Protein AF-A0A847LEJ3-F1 (afdb_monomer_lite)

pLDDT: mean 80.05, std 15.94, range [29.75, 97.5]

Radius of gyration: 22.38 Å; chains: 1; bounding box: 64×30×69 Å

Secondary structure (DSSP, 8-state):
-HHHHHHHHHHHHHHHHHHHHHHHHHHHHHHHHHHHHHHHHHHHHHHHHHHHHSS-SEEE-SSSSEEEEEEEE-TTS-EEEEEEEEEETTTTEEEEE-SS-EEEEE-HHHHTT---EEEEEEEE-TTSSSB--GGG-SEEEEEEEE--TTS--EEEEEEEETT-TT-----GGGS-----

Foldseek 3Di:
DVVVVVVVVVVVVVVVVVVVVVVVVVVVVLVVLLCVLVLVLLVVVQVVCQQFQQQFLFWADPDQQKIKGAFGADPVRHTQGIWMWGHDQPQQWIWIDSPVDIDIRHSCVSAVPFPDWDKGKFFADPVRPDTDHRGPGQKIKIKIWTHDPVGDIWIWIHMHGHNDPCRPPCDSVVRDRPDD

Structure (mmCIF, N/CA/C/O backbone):
data_AF-A0A847LEJ3-F1
#
_entry.id   AF-A0A847LEJ3-F1
#
loop_
_atom_site.group_PDB
_atom_site.id
_atom_site.type_symbol
_atom_site.label_atom_id
_atom_site.label_alt_id
_atom_site.label_comp_id
_atom_site.label_asym_id
_atom_site.label_entity_id
_atom_site.label_seq_id
_atom_site.pdbx_PDB_ins_code
_atom_site.Cartn_x
_atom_site.Cartn_y
_atom_site.Cartn_z
_atom_site.occupancy
_atom_site.B_iso_or_equiv
_atom_site.auth_seq_id
_atom_site.auth_comp_id
_atom_site.auth_asym_id
_atom_site.auth_atom_id
_atom_site.pdbx_PDB_model_num
ATOM 1 N N . MET A 1 1 ? 43.345 3.496 -51.086 1.00 61.06 1 MET A N 1
ATOM 2 C CA . MET A 1 1 ? 42.595 2.536 -50.235 1.00 61.06 1 MET A CA 1
ATOM 3 C C . MET A 1 1 ? 42.581 2.939 -48.760 1.00 61.06 1 MET A C 1
ATOM 5 O O . MET A 1 1 ? 41.559 2.752 -48.117 1.00 61.06 1 MET A O 1
ATOM 9 N N . THR A 1 2 ? 43.657 3.522 -48.227 1.00 69.19 2 THR A N 1
ATOM 10 C CA . THR A 1 2 ? 43.790 3.945 -46.818 1.00 69.19 2 THR A CA 1
ATOM 11 C C . THR A 1 2 ? 42.787 5.018 -46.376 1.00 69.19 2 THR A C 1
ATOM 13 O O . THR A 1 2 ? 42.201 4.881 -45.310 1.00 69.19 2 THR A O 1
ATOM 16 N N . GLU A 1 3 ? 42.509 6.037 -47.194 1.00 66.69 3 GLU A N 1
ATOM 17 C CA . GLU A 1 3 ? 41.556 7.108 -46.833 1.00 66.69 3 GLU A CA 1
ATOM 18 C C . GLU A 1 3 ? 40.107 6.617 -46.704 1.00 66.69 3 GLU A C 1
ATOM 20 O O . GLU A 1 3 ? 39.398 7.005 -45.779 1.00 66.69 3 GLU A O 1
ATOM 25 N N . VAL A 1 4 ? 39.681 5.698 -47.578 1.00 71.31 4 VAL A N 1
ATOM 26 C CA . VAL A 1 4 ? 38.335 5.102 -47.524 1.00 71.31 4 VAL A CA 1
ATOM 27 C C . VAL A 1 4 ? 38.179 4.226 -46.276 1.00 71.31 4 VAL A C 1
ATOM 29 O O . VAL A 1 4 ? 37.146 4.279 -45.617 1.00 71.31 4 VAL A O 1
ATOM 32 N N . MET A 1 5 ? 39.217 3.475 -45.889 1.00 70.00 5 MET A N 1
ATOM 33 C CA . MET A 1 5 ? 39.211 2.698 -44.642 1.00 70.00 5 MET A CA 1
ATOM 34 C C . MET A 1 5 ? 39.145 3.583 -43.392 1.00 70.00 5 MET A C 1
ATOM 36 O O . MET A 1 5 ? 38.427 3.250 -42.452 1.00 70.00 5 MET A O 1
ATOM 40 N N . ILE A 1 6 ? 39.861 4.711 -43.382 1.00 70.31 6 ILE A N 1
ATOM 41 C CA . ILE A 1 6 ? 39.832 5.666 -42.266 1.00 70.31 6 ILE A CA 1
ATOM 42 C C . ILE A 1 6 ? 38.446 6.312 -42.152 1.00 70.31 6 ILE A C 1
ATOM 44 O O . ILE A 1 6 ? 37.902 6.384 -41.052 1.00 70.31 6 ILE A O 1
ATOM 48 N N . ALA A 1 7 ? 37.836 6.706 -43.274 1.00 72.69 7 ALA A N 1
ATOM 49 C CA . ALA A 1 7 ? 36.492 7.282 -43.296 1.00 72.69 7 ALA A CA 1
ATOM 50 C C . ALA A 1 7 ? 35.416 6.294 -42.808 1.00 72.69 7 ALA A C 1
ATOM 52 O O . ALA A 1 7 ? 34.545 6.669 -42.023 1.00 72.69 7 ALA A O 1
ATOM 53 N N . VAL A 1 8 ? 35.501 5.019 -43.207 1.00 73.06 8 VAL A N 1
ATOM 54 C CA . VAL A 1 8 ? 34.586 3.963 -42.734 1.00 73.06 8 VAL A CA 1
ATOM 55 C C . VAL A 1 8 ? 34.797 3.670 -41.244 1.00 73.06 8 VAL A C 1
ATOM 57 O O . VAL A 1 8 ? 33.820 3.545 -40.506 1.00 73.06 8 VAL A O 1
ATOM 60 N N . GLY A 1 9 ? 36.050 3.622 -40.778 1.00 73.81 9 GLY A N 1
ATOM 61 C CA . GLY A 1 9 ? 36.374 3.430 -39.361 1.00 73.81 9 GLY A CA 1
ATOM 62 C C . GLY A 1 9 ? 35.853 4.563 -38.471 1.00 73.81 9 GLY A C 1
ATOM 63 O O . GLY A 1 9 ? 35.239 4.302 -37.437 1.00 73.81 9 GLY A O 1
ATOM 64 N N . LEU A 1 10 ? 36.019 5.817 -38.902 1.00 77.81 10 LEU A N 1
ATOM 65 C CA . LEU A 1 10 ? 35.468 6.995 -38.221 1.00 77.81 10 LEU A CA 1
ATOM 66 C C . LEU A 1 10 ? 33.936 7.004 -38.226 1.00 77.81 10 LEU A C 1
ATOM 68 O O . LEU A 1 10 ? 33.327 7.288 -37.196 1.00 77.81 10 LEU A O 1
ATOM 72 N N . GLY A 1 11 ? 33.308 6.645 -39.349 1.00 78.38 11 GLY A N 1
ATOM 73 C CA . GLY A 1 11 ? 31.851 6.541 -39.450 1.00 78.38 11 GLY A CA 1
ATOM 74 C C . GLY A 1 11 ? 31.266 5.500 -38.490 1.00 78.38 11 GLY A C 1
ATOM 75 O O . GLY A 1 11 ? 30.294 5.784 -37.790 1.00 78.38 11 GLY A O 1
ATOM 76 N N . ALA A 1 12 ? 31.890 4.323 -38.394 1.00 79.31 12 ALA A N 1
ATOM 77 C CA . ALA A 1 12 ? 31.477 3.275 -37.462 1.00 79.31 12 ALA A CA 1
ATOM 78 C C . ALA A 1 12 ? 31.646 3.701 -35.992 1.00 79.31 12 ALA A C 1
ATOM 80 O O . ALA A 1 12 ? 30.771 3.430 -35.168 1.00 79.31 12 ALA A O 1
ATOM 81 N N . LEU A 1 13 ? 32.733 4.411 -35.668 1.00 84.38 13 LEU A N 1
ATOM 82 C CA . LEU A 1 13 ? 32.989 4.905 -34.314 1.00 84.38 13 LEU A CA 1
ATOM 83 C C . LEU A 1 13 ? 31.961 5.967 -33.889 1.00 84.38 13 LEU A C 1
ATOM 85 O O . LEU A 1 13 ? 31.443 5.915 -32.775 1.00 84.38 13 LEU A O 1
ATOM 89 N N . LEU A 1 14 ? 31.619 6.894 -34.790 1.00 82.94 14 LEU A N 1
ATOM 90 C CA . LEU A 1 14 ? 30.598 7.918 -34.546 1.00 82.94 14 LEU A CA 1
ATOM 91 C C . LEU A 1 14 ? 29.205 7.306 -34.358 1.00 82.94 14 LEU A C 1
ATOM 93 O O . LEU A 1 14 ? 28.476 7.719 -33.459 1.00 82.94 14 LEU A O 1
ATOM 97 N N . LEU A 1 15 ? 28.852 6.290 -35.151 1.00 85.44 15 LEU A N 1
ATOM 98 C CA . LEU A 1 15 ? 27.596 5.549 -34.996 1.00 85.44 15 LEU A CA 1
ATOM 99 C C . LEU A 1 15 ? 27.528 4.801 -33.661 1.00 85.44 15 LEU A C 1
ATOM 101 O O . LEU A 1 15 ? 26.507 4.866 -32.979 1.00 85.44 15 LEU A O 1
ATOM 105 N N . ALA A 1 16 ? 28.612 4.134 -33.259 1.00 82.12 16 ALA A N 1
ATOM 106 C CA . ALA A 1 16 ? 28.681 3.457 -31.966 1.00 82.12 16 ALA A CA 1
ATOM 107 C C . ALA A 1 16 ? 28.542 4.449 -30.799 1.00 82.12 16 ALA A C 1
ATOM 109 O O . ALA A 1 16 ? 27.825 4.176 -29.835 1.00 82.12 16 ALA A O 1
ATOM 110 N N . PHE A 1 17 ? 29.167 5.624 -30.908 1.00 84.12 17 PHE A N 1
ATOM 111 C CA . PHE A 1 17 ? 29.069 6.675 -29.899 1.00 84.12 17 PHE A CA 1
ATOM 112 C C . PHE A 1 17 ? 27.657 7.272 -29.821 1.00 84.12 17 PHE A C 1
ATOM 114 O O . PHE A 1 17 ? 27.096 7.394 -28.733 1.00 84.12 17 PHE A O 1
ATOM 121 N N . ALA A 1 18 ? 27.036 7.561 -30.969 1.00 79.38 18 ALA A N 1
ATOM 122 C CA . ALA A 1 18 ? 25.657 8.039 -31.039 1.00 79.38 18 ALA A CA 1
ATOM 123 C C . ALA A 1 18 ? 24.664 7.015 -30.466 1.00 79.38 18 ALA A C 1
ATOM 125 O O . ALA A 1 18 ? 23.763 7.382 -29.712 1.00 79.38 18 ALA A O 1
ATOM 126 N N . PHE A 1 19 ? 24.859 5.725 -30.757 1.00 79.94 19 PHE A N 1
ATOM 127 C CA . PHE A 1 19 ? 24.050 4.646 -30.189 1.00 79.94 19 PHE A CA 1
ATOM 128 C C . PHE A 1 19 ? 24.240 4.519 -28.671 1.00 79.94 19 PHE A C 1
ATOM 130 O O . PHE A 1 19 ? 23.264 4.346 -27.942 1.00 79.94 19 PHE A O 1
ATOM 137 N N . GLY A 1 20 ? 25.474 4.667 -28.178 1.00 75.12 20 GLY A N 1
ATOM 138 C CA . GLY A 1 20 ? 25.777 4.699 -26.747 1.00 75.12 20 GLY A CA 1
ATOM 139 C C . GLY A 1 20 ? 25.079 5.854 -26.024 1.00 75.12 20 GLY A C 1
ATOM 140 O O . GLY A 1 20 ? 24.414 5.628 -25.013 1.00 75.12 20 GLY A O 1
ATOM 141 N N . ILE A 1 21 ? 25.157 7.069 -26.578 1.00 77.25 21 ILE A N 1
ATOM 142 C CA . ILE A 1 21 ? 24.477 8.257 -26.038 1.00 77.25 21 ILE A CA 1
ATOM 143 C C . ILE A 1 21 ? 22.960 8.074 -26.054 1.00 77.25 21 ILE A C 1
ATOM 145 O O . ILE A 1 21 ? 22.301 8.347 -25.053 1.00 77.25 21 ILE A O 1
ATOM 149 N N . TRP A 1 22 ? 22.393 7.591 -27.162 1.00 77.88 22 TRP A N 1
ATOM 150 C CA . TRP A 1 22 ? 20.953 7.369 -27.263 1.00 77.88 22 TRP A CA 1
ATOM 151 C C . TRP A 1 22 ? 20.471 6.334 -26.244 1.00 77.88 22 TRP A C 1
ATOM 153 O O . TRP A 1 22 ? 19.504 6.585 -25.523 1.00 77.88 22 TRP A O 1
ATOM 163 N N . ARG A 1 23 ? 21.177 5.204 -26.118 1.00 73.50 23 ARG A N 1
ATOM 164 C CA . ARG A 1 23 ? 20.858 4.178 -25.122 1.00 73.50 23 ARG A CA 1
ATOM 165 C C . ARG A 1 23 ? 20.906 4.756 -23.706 1.00 73.50 23 ARG A C 1
ATOM 167 O O . ARG A 1 23 ? 19.958 4.547 -22.954 1.00 73.50 23 ARG A O 1
ATOM 174 N N . TRP A 1 24 ? 21.941 5.526 -23.374 1.00 71.12 24 TRP A N 1
ATOM 175 C CA . TRP A 1 24 ? 22.077 6.178 -22.069 1.00 71.12 24 TRP A CA 1
ATOM 176 C C . TRP A 1 24 ? 20.945 7.180 -21.784 1.00 71.12 24 TRP A C 1
ATOM 178 O O . TRP A 1 24 ? 20.289 7.083 -20.749 1.00 71.12 24 TRP A O 1
ATOM 188 N N . LEU A 1 25 ? 20.631 8.074 -22.729 1.00 67.94 25 LEU A N 1
ATOM 189 C CA . LEU A 1 25 ? 19.525 9.032 -22.596 1.00 67.94 25 LEU A CA 1
ATOM 190 C C . LEU A 1 25 ? 18.169 8.333 -22.436 1.00 67.94 25 LEU A C 1
ATOM 192 O O . LEU A 1 25 ? 17.358 8.726 -21.599 1.00 67.94 25 LEU A O 1
ATOM 196 N N . SER A 1 26 ? 17.924 7.278 -23.218 1.00 68.75 26 SER A N 1
ATOM 197 C CA . SER A 1 26 ? 16.675 6.515 -23.152 1.00 68.75 26 SER A CA 1
ATOM 198 C C . SER A 1 26 ? 16.506 5.774 -21.824 1.00 68.75 26 SER A C 1
ATOM 200 O O . SER A 1 26 ? 15.386 5.658 -21.330 1.00 68.75 26 SER A O 1
ATOM 202 N N . HIS A 1 27 ? 17.608 5.307 -21.232 1.00 67.75 27 HIS A N 1
ATOM 203 C CA . HIS A 1 27 ? 17.605 4.631 -19.942 1.00 67.75 27 HIS A CA 1
ATOM 204 C C . HIS A 1 27 ? 17.274 5.613 -18.815 1.00 67.75 27 HIS A C 1
ATOM 206 O O . HIS A 1 27 ? 16.285 5.409 -18.116 1.00 67.75 27 HIS A O 1
ATOM 212 N N . ASN A 1 28 ? 17.994 6.738 -18.733 1.00 69.44 28 ASN A N 1
ATOM 213 C CA . ASN A 1 28 ? 17.738 7.763 -17.717 1.00 69.44 28 ASN A CA 1
ATOM 214 C C . ASN A 1 28 ? 16.308 8.311 -17.807 1.00 69.44 28 ASN A C 1
ATOM 216 O O . ASN A 1 28 ? 15.628 8.444 -16.796 1.00 69.44 28 ASN A O 1
ATOM 220 N N . SER A 1 29 ? 15.811 8.567 -19.023 1.00 71.12 29 SER A N 1
ATOM 221 C CA . SER A 1 29 ? 14.438 9.044 -19.214 1.00 71.12 29 SER A CA 1
ATOM 222 C C . SER A 1 29 ? 13.393 8.041 -18.720 1.00 71.12 29 SER A C 1
ATOM 224 O O . SER A 1 29 ? 12.360 8.461 -18.201 1.00 71.12 29 SER A O 1
ATOM 226 N N . ARG A 1 30 ? 13.628 6.732 -18.880 1.00 69.88 30 ARG A N 1
ATOM 227 C CA . ARG A 1 30 ? 12.720 5.694 -18.370 1.00 69.88 30 ARG A CA 1
ATOM 228 C C . ARG A 1 30 ? 12.756 5.619 -16.852 1.00 69.88 30 ARG A C 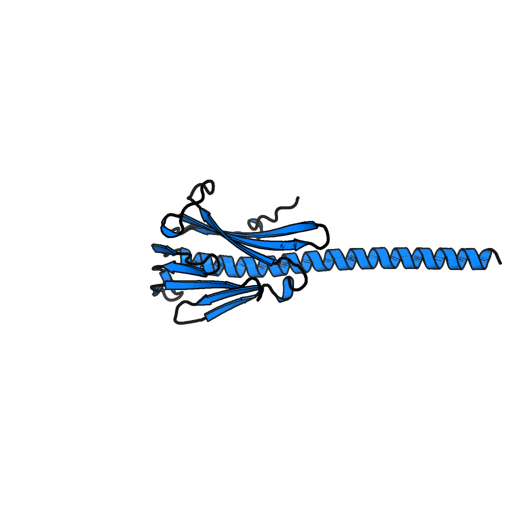1
ATOM 230 O O . ARG A 1 30 ? 11.698 5.527 -16.241 1.00 69.88 30 ARG A O 1
ATOM 237 N N . GLU A 1 31 ? 13.938 5.696 -16.248 1.00 70.69 31 GLU A N 1
ATOM 238 C CA . GLU A 1 31 ? 14.080 5.696 -14.790 1.00 70.69 31 GLU A CA 1
ATOM 239 C C . GLU A 1 31 ? 13.367 6.889 -14.146 1.00 70.69 31 GLU A C 1
ATOM 241 O O . GLU A 1 31 ? 12.645 6.709 -13.165 1.00 70.69 31 GLU A O 1
ATOM 246 N N . THR A 1 32 ? 13.490 8.090 -14.723 1.00 72.56 32 THR A N 1
ATOM 247 C CA . THR A 1 32 ? 12.771 9.279 -14.239 1.00 72.56 32 THR A CA 1
ATOM 248 C C . THR A 1 32 ? 11.256 9.113 -14.366 1.00 72.56 32 THR A C 1
ATOM 250 O O . THR A 1 32 ? 10.536 9.342 -13.401 1.00 72.56 32 THR A O 1
ATOM 253 N N . MET A 1 33 ? 10.759 8.626 -15.509 1.00 73.69 33 MET A N 1
ATOM 254 C CA . MET A 1 33 ? 9.321 8.387 -15.697 1.00 73.69 33 MET A CA 1
ATOM 255 C C . MET A 1 33 ? 8.762 7.350 -14.713 1.00 73.69 33 MET A C 1
ATOM 257 O O . MET A 1 33 ? 7.679 7.546 -14.162 1.00 73.69 33 MET A O 1
ATOM 261 N N . VAL A 1 34 ? 9.496 6.259 -14.467 1.00 75.19 34 VAL A N 1
ATOM 262 C CA . VAL A 1 34 ? 9.125 5.233 -13.478 1.00 75.19 34 VAL A CA 1
ATOM 263 C C . VAL A 1 34 ? 9.078 5.839 -12.079 1.00 75.19 34 VAL A C 1
ATOM 265 O O . VAL A 1 34 ? 8.129 5.585 -11.338 1.00 75.19 34 VAL A O 1
ATOM 268 N N . ARG A 1 35 ? 10.090 6.635 -11.716 1.00 76.38 35 ARG A N 1
ATOM 269 C CA . ARG A 1 35 ? 10.178 7.309 -10.419 1.00 76.38 35 ARG A CA 1
ATOM 270 C C . ARG A 1 35 ? 8.985 8.229 -10.192 1.00 76.38 35 ARG A C 1
ATOM 272 O O . ARG A 1 35 ? 8.336 8.114 -9.154 1.00 76.38 35 ARG A O 1
ATOM 279 N N . ASP A 1 36 ? 8.684 9.089 -11.156 1.00 78.94 36 ASP A N 1
ATOM 280 C CA . ASP A 1 36 ? 7.622 10.086 -11.030 1.00 78.94 36 ASP A CA 1
ATOM 281 C C . ASP A 1 36 ? 6.245 9.420 -10.976 1.00 78.94 36 ASP A C 1
ATOM 283 O O . ASP A 1 36 ? 5.433 9.709 -10.095 1.00 78.94 36 ASP A O 1
ATOM 287 N N . ALA A 1 37 ? 5.987 8.468 -11.875 1.00 79.19 37 ALA A N 1
ATOM 288 C CA . ALA A 1 37 ? 4.703 7.786 -11.920 1.00 79.19 37 ALA A CA 1
ATOM 289 C C . ALA A 1 37 ? 4.513 6.827 -10.731 1.00 79.19 37 ALA A C 1
ATOM 291 O O . ALA A 1 37 ? 3.437 6.801 -10.136 1.00 79.19 37 ALA A O 1
ATOM 292 N N . GLY A 1 38 ? 5.548 6.081 -10.329 1.00 83.00 38 GLY A N 1
ATOM 293 C CA . GLY A 1 38 ? 5.525 5.240 -9.128 1.00 83.00 38 GLY A CA 1
ATOM 294 C C . GLY A 1 38 ? 5.331 6.057 -7.849 1.00 83.00 38 GLY A C 1
ATOM 295 O O . GLY A 1 38 ? 4.504 5.697 -7.010 1.00 83.00 38 GLY A O 1
ATOM 296 N N . GLY A 1 39 ? 6.017 7.199 -7.743 1.00 83.31 39 GLY A N 1
ATOM 297 C CA . GLY A 1 39 ? 5.863 8.152 -6.646 1.00 83.31 39 GLY A CA 1
ATOM 298 C C . GLY A 1 39 ? 4.447 8.723 -6.558 1.00 83.31 39 GLY A C 1
ATOM 299 O O . GLY A 1 39 ? 3.859 8.721 -5.479 1.00 83.31 39 GLY A O 1
ATOM 300 N N . LEU A 1 40 ? 3.852 9.115 -7.690 1.00 86.81 40 LEU A N 1
ATOM 301 C CA . LEU A 1 40 ? 2.475 9.616 -7.735 1.00 86.81 40 LEU A CA 1
ATOM 302 C C . LEU A 1 40 ? 1.461 8.563 -7.261 1.00 86.81 40 LEU A C 1
ATOM 304 O O . LEU A 1 40 ? 0.581 8.866 -6.455 1.00 86.81 40 LEU A O 1
ATOM 308 N N . GLN A 1 41 ? 1.584 7.316 -7.726 1.00 90.31 41 GLN A N 1
ATOM 309 C CA . GLN A 1 41 ? 0.694 6.232 -7.287 1.00 90.31 41 GLN A CA 1
ATOM 310 C C . GLN A 1 41 ? 0.872 5.930 -5.797 1.00 90.31 41 GLN A C 1
ATOM 312 O O . GLN A 1 41 ? -0.110 5.692 -5.090 1.00 90.31 41 GLN A O 1
ATOM 317 N N . MET A 1 42 ? 2.107 6.009 -5.297 1.00 90.38 42 MET A N 1
ATOM 318 C CA . MET A 1 42 ? 2.385 5.856 -3.874 1.00 90.38 42 MET A CA 1
ATOM 319 C C . MET A 1 42 ? 1.773 6.986 -3.042 1.00 90.38 42 MET A C 1
ATOM 321 O O . MET A 1 42 ? 1.213 6.731 -1.980 1.00 90.38 42 MET A O 1
ATOM 325 N N . GLN A 1 43 ? 1.805 8.221 -3.540 1.00 89.38 43 GLN A N 1
ATOM 326 C CA . GLN A 1 43 ? 1.172 9.364 -2.888 1.00 89.38 43 GLN A CA 1
ATOM 327 C C . GLN A 1 43 ? -0.357 9.215 -2.831 1.00 89.38 43 GLN A C 1
ATOM 329 O O . GLN A 1 43 ? -0.963 9.494 -1.798 1.00 89.38 43 GLN A O 1
ATOM 334 N N . LEU A 1 44 ? -0.985 8.723 -3.906 1.00 91.38 44 LEU A N 1
ATOM 335 C CA . LEU A 1 44 ? -2.422 8.427 -3.919 1.00 91.38 44 LEU A CA 1
ATOM 336 C C . LEU A 1 44 ? -2.794 7.339 -2.907 1.00 91.38 44 LEU A C 1
ATOM 338 O O . LEU A 1 44 ? -3.808 7.459 -2.218 1.00 91.38 44 LEU A O 1
ATOM 342 N N . LEU A 1 45 ? -1.977 6.288 -2.812 1.00 93.19 45 LEU A N 1
ATOM 343 C CA . LEU A 1 45 ? -2.163 5.223 -1.831 1.00 93.19 45 LEU A CA 1
ATOM 344 C C . LEU A 1 45 ? -1.997 5.747 -0.404 1.00 93.19 45 LEU A C 1
ATOM 346 O O . LEU A 1 45 ? -2.831 5.458 0.454 1.00 93.19 45 LEU A O 1
ATOM 350 N N . HIS A 1 46 ? -0.955 6.542 -0.168 1.00 92.12 46 HIS A N 1
ATOM 351 C CA . HIS A 1 46 ? -0.697 7.167 1.119 1.00 92.12 46 HIS A CA 1
ATOM 352 C C . HIS A 1 46 ? -1.886 8.018 1.572 1.00 92.12 46 HIS A C 1
ATOM 354 O O . HIS A 1 46 ? -2.362 7.847 2.689 1.00 92.12 46 HIS A O 1
ATOM 360 N N . GLU A 1 47 ? -2.423 8.871 0.699 1.00 90.56 47 GLU A N 1
ATOM 361 C CA . GLU A 1 47 ? -3.543 9.749 1.047 1.00 90.56 47 GLU A CA 1
ATOM 362 C C . GLU A 1 47 ? -4.828 8.974 1.375 1.00 90.56 47 GLU A C 1
ATOM 364 O O . GLU A 1 47 ? -5.540 9.308 2.329 1.00 90.56 47 GLU A O 1
ATOM 369 N N . ALA A 1 48 ? -5.108 7.904 0.627 1.00 91.38 48 ALA A N 1
ATOM 370 C CA . ALA A 1 48 ? -6.238 7.026 0.910 1.00 91.38 48 ALA A CA 1
ATOM 371 C C . ALA A 1 48 ? -6.081 6.335 2.277 1.00 91.38 48 ALA A C 1
ATOM 373 O O . ALA A 1 48 ? -6.966 6.430 3.130 1.00 91.38 48 ALA A O 1
ATOM 374 N N . LEU A 1 49 ? -4.920 5.715 2.521 1.00 92.88 49 LEU A N 1
ATOM 375 C CA . LEU A 1 49 ? -4.618 5.044 3.787 1.00 92.88 49 LEU A CA 1
ATOM 376 C C . LEU A 1 49 ? -4.638 6.015 4.968 1.00 92.88 49 LEU A C 1
ATOM 378 O O . LEU A 1 49 ? -5.119 5.658 6.043 1.00 92.88 49 LEU A O 1
ATOM 382 N N . ARG A 1 50 ? -4.132 7.237 4.779 1.00 89.38 50 ARG A N 1
ATOM 383 C CA . ARG A 1 50 ? -4.107 8.297 5.791 1.00 89.38 50 ARG A CA 1
ATOM 384 C C . ARG A 1 50 ? -5.520 8.683 6.199 1.00 89.38 50 ARG A C 1
ATOM 386 O O . ARG A 1 50 ? -5.819 8.719 7.391 1.00 89.38 50 ARG A O 1
ATOM 393 N N . THR A 1 51 ? -6.382 8.920 5.211 1.00 87.62 51 THR A N 1
ATOM 394 C CA . THR A 1 51 ? -7.787 9.283 5.427 1.00 87.62 51 THR A CA 1
ATOM 395 C C . THR A 1 51 ? -8.509 8.204 6.226 1.00 87.62 51 THR A C 1
ATOM 397 O O . THR A 1 51 ? -9.142 8.507 7.234 1.00 87.62 51 THR A O 1
ATOM 400 N N . ASP A 1 52 ? -8.341 6.936 5.851 1.00 89.88 52 ASP A N 1
ATOM 401 C CA . ASP A 1 52 ? -9.018 5.838 6.541 1.00 89.88 52 ASP A CA 1
ATOM 402 C C . ASP A 1 52 ? -8.406 5.533 7.916 1.00 89.88 52 ASP A C 1
ATOM 404 O O . ASP A 1 52 ? -9.113 5.087 8.819 1.00 89.88 52 ASP A O 1
ATOM 408 N N . SER A 1 53 ? -7.108 5.782 8.109 1.00 88.81 53 SER A N 1
ATOM 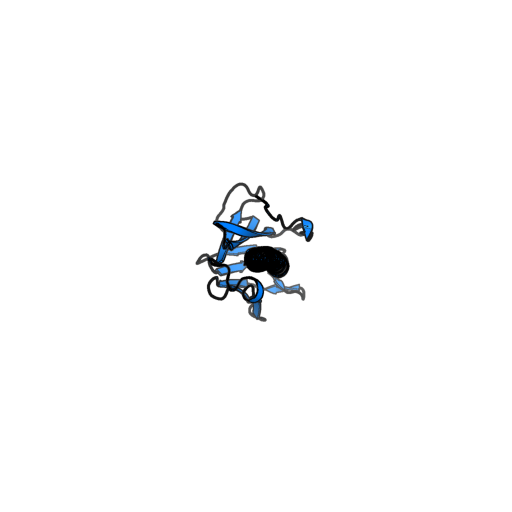409 C CA . SER A 1 53 ? -6.406 5.488 9.367 1.00 88.81 53 SER A CA 1
ATOM 410 C C . SER A 1 53 ? -6.602 6.555 10.445 1.00 88.81 53 SER A C 1
ATOM 412 O O . SER A 1 53 ? -6.439 6.255 11.631 1.00 88.81 53 SER A O 1
ATOM 414 N N . VAL A 1 54 ? -6.983 7.783 10.069 1.00 82.56 54 VAL A N 1
ATOM 415 C CA . VAL A 1 54 ? -7.095 8.921 11.001 1.00 82.56 54 VAL A CA 1
ATOM 416 C C . VAL A 1 54 ? -8.093 8.662 12.130 1.00 82.56 54 VAL A C 1
ATOM 418 O O . VAL A 1 54 ? -7.865 9.070 13.267 1.00 82.56 54 VAL A O 1
ATOM 421 N N . ALA A 1 55 ? -9.189 7.968 11.817 1.00 79.81 55 ALA A N 1
ATOM 422 C CA . ALA A 1 55 ? -10.259 7.632 12.749 1.00 79.81 55 ALA A CA 1
ATOM 423 C C . ALA A 1 55 ? -10.280 6.142 13.106 1.00 79.81 55 ALA A C 1
ATOM 425 O O . ALA A 1 55 ? -11.118 5.730 13.900 1.00 79.81 55 ALA A O 1
ATOM 426 N N . ALA A 1 56 ? -9.372 5.346 12.533 1.00 87.75 56 ALA A N 1
ATOM 427 C CA . ALA A 1 56 ? -9.376 3.905 12.695 1.00 87.75 56 ALA A CA 1
ATOM 428 C C . ALA A 1 56 ? -9.177 3.492 14.156 1.00 87.75 56 ALA A C 1
ATOM 430 O O . ALA A 1 56 ? -8.233 3.899 14.834 1.00 87.75 56 ALA A O 1
ATOM 431 N N . THR A 1 57 ? -10.053 2.605 14.608 1.00 86.75 57 THR A N 1
ATOM 432 C CA . THR A 1 57 ? -9.971 1.941 15.915 1.00 86.75 57 THR A CA 1
ATOM 433 C C . THR A 1 57 ? -8.984 0.776 15.925 1.00 86.75 57 THR A C 1
ATOM 435 O O . THR A 1 57 ? -8.467 0.415 16.981 1.00 86.75 57 THR A O 1
ATOM 438 N N . GLY A 1 58 ? -8.681 0.202 14.759 1.00 89.31 58 GLY A N 1
ATOM 439 C CA . GLY A 1 58 ? -7.812 -0.961 14.651 1.00 89.31 58 GLY A CA 1
ATOM 440 C C . GLY A 1 58 ? -7.418 -1.295 13.219 1.00 89.31 58 GLY A C 1
ATOM 441 O O . GLY A 1 58 ? -8.026 -0.813 12.263 1.00 89.31 58 GLY A O 1
ATOM 442 N N . TRP A 1 59 ? -6.406 -2.151 13.098 1.00 94.56 59 TRP A N 1
ATOM 443 C CA . TRP A 1 59 ? -6.024 -2.789 11.845 1.00 94.56 59 TRP A CA 1
ATOM 444 C C . TRP A 1 59 ? -6.020 -4.303 12.012 1.00 94.56 59 TRP A C 1
ATOM 446 O O . TRP A 1 59 ? -5.672 -4.808 13.082 1.00 94.56 59 TRP A O 1
ATOM 456 N N . ASP A 1 60 ? -6.352 -5.002 10.936 1.00 94.62 60 ASP A N 1
ATOM 457 C CA . ASP A 1 60 ? -6.181 -6.443 10.802 1.00 94.62 60 ASP A CA 1
ATOM 458 C C . ASP A 1 60 ? -5.514 -6.772 9.459 1.00 94.62 60 ASP A C 1
ATOM 460 O O . ASP A 1 60 ? -5.583 -5.990 8.510 1.00 94.62 60 ASP A O 1
ATOM 464 N N . CYS A 1 61 ? -4.819 -7.903 9.386 1.00 94.19 61 CYS A N 1
ATOM 465 C CA . CYS A 1 61 ? -4.103 -8.335 8.187 1.00 94.19 61 CYS A CA 1
ATOM 466 C C . CYS A 1 61 ? -4.098 -9.868 8.101 1.00 94.19 61 CYS A C 1
ATOM 468 O O . CYS A 1 61 ? -3.116 -10.502 8.496 1.00 94.19 61 CYS A O 1
ATOM 470 N N . PRO A 1 62 ? -5.205 -10.483 7.651 1.00 88.56 62 PRO A N 1
ATOM 471 C CA . PRO A 1 62 ? -5.403 -11.926 7.771 1.00 88.56 62 PRO A CA 1
ATOM 472 C C . PRO A 1 62 ? -4.455 -12.770 6.905 1.00 88.56 62 PRO A C 1
ATOM 474 O O . PRO A 1 62 ? -4.147 -13.900 7.276 1.00 88.56 62 PRO A O 1
ATOM 477 N N . ASP A 1 63 ? -3.990 -12.255 5.765 1.00 84.88 63 ASP A N 1
ATOM 478 C CA . ASP A 1 63 ? -3.234 -13.033 4.770 1.00 84.88 63 ASP A CA 1
ATOM 479 C C . ASP A 1 63 ? -2.023 -12.283 4.173 1.00 84.88 63 ASP A C 1
ATOM 481 O O . ASP A 1 63 ? -1.448 -12.721 3.178 1.00 84.88 63 ASP A O 1
ATOM 485 N N . GLY A 1 64 ? -1.611 -11.152 4.761 1.00 78.50 64 GLY A N 1
ATOM 486 C CA . GLY A 1 64 ? -0.456 -10.355 4.315 1.00 78.50 64 GLY A CA 1
ATOM 487 C C . GLY A 1 64 ? -0.667 -9.567 3.013 1.00 78.50 64 GLY A C 1
ATOM 488 O O . GLY A 1 64 ? -0.012 -8.546 2.816 1.00 78.50 64 GLY A O 1
ATOM 489 N N . GLY A 1 65 ? -1.592 -10.000 2.152 1.00 88.94 65 GLY A N 1
ATOM 490 C CA . GLY A 1 65 ? -2.030 -9.297 0.941 1.00 88.94 65 GLY A CA 1
ATOM 491 C C . GLY A 1 65 ? -3.298 -8.466 1.144 1.00 88.94 65 GLY A C 1
ATOM 492 O O . GLY A 1 65 ? -3.666 -7.675 0.277 1.00 88.94 65 GLY A O 1
ATOM 493 N N . ARG A 1 66 ? -3.973 -8.612 2.285 1.00 95.06 66 ARG A N 1
ATOM 494 C CA . ARG A 1 66 ? -5.190 -7.883 2.632 1.00 95.06 66 ARG A CA 1
ATOM 495 C C . ARG A 1 66 ? -5.026 -7.153 3.955 1.00 95.06 66 ARG A C 1
ATOM 497 O O . ARG A 1 66 ? -4.730 -7.768 4.971 1.00 95.06 66 ARG A O 1
ATOM 504 N N . LEU A 1 67 ? -5.291 -5.853 3.946 1.00 96.75 67 LEU A N 1
ATOM 505 C CA . LEU A 1 67 ? -5.372 -5.010 5.137 1.00 96.75 67 LEU A CA 1
ATOM 506 C C . LEU A 1 67 ? -6.836 -4.651 5.390 1.00 96.75 67 LEU A C 1
ATOM 508 O O . LEU A 1 67 ? -7.524 -4.178 4.487 1.00 96.75 67 LEU A O 1
ATOM 512 N N . GLU A 1 68 ? -7.300 -4.819 6.622 1.00 96.12 68 GLU A N 1
ATOM 513 C CA . GLU A 1 68 ? -8.595 -4.316 7.071 1.00 96.12 68 GLU A CA 1
ATOM 514 C C . GLU A 1 68 ? -8.384 -3.157 8.045 1.00 96.12 68 GLU A C 1
ATOM 516 O O . GLU A 1 68 ? -7.691 -3.288 9.052 1.00 96.12 68 GLU A O 1
ATOM 521 N N . ILE A 1 69 ? -8.993 -2.014 7.748 1.00 94.50 69 ILE A N 1
ATOM 522 C CA . ILE A 1 69 ? -9.033 -0.847 8.626 1.00 94.50 69 ILE A CA 1
ATOM 523 C C . ILE A 1 69 ? -10.404 -0.816 9.294 1.00 94.50 69 ILE A C 1
ATOM 525 O O . ILE A 1 69 ? -11.428 -0.756 8.615 1.00 94.50 69 ILE A O 1
ATOM 529 N N . LEU A 1 70 ? -10.426 -0.886 10.624 1.00 92.38 70 LEU A N 1
ATOM 530 C CA . LEU A 1 70 ? -11.642 -1.076 11.412 1.00 92.38 70 LEU A CA 1
ATOM 531 C C . LEU A 1 70 ? -12.097 0.224 12.070 1.00 92.38 70 LEU A C 1
ATOM 533 O O . LEU A 1 70 ? -11.289 0.952 12.651 1.00 92.38 70 LEU A O 1
ATOM 537 N N . GLY A 1 71 ? -13.409 0.465 12.050 1.00 85.56 71 GLY A N 1
ATOM 538 C CA . GLY A 1 71 ? -14.055 1.580 12.739 1.00 85.56 71 GLY A CA 1
ATOM 539 C C . GLY A 1 71 ? -13.483 2.922 12.304 1.00 85.56 71 GLY A C 1
ATOM 540 O O . GLY A 1 71 ? -12.772 3.548 13.078 1.00 85.56 71 GLY A O 1
ATOM 541 N N . THR A 1 72 ? -13.761 3.326 11.067 1.00 86.44 72 THR A N 1
ATOM 542 C CA . THR A 1 72 ? -13.332 4.607 10.488 1.00 86.44 72 THR A CA 1
ATOM 543 C C . THR A 1 72 ? -14.540 5.467 10.096 1.00 86.44 72 THR A C 1
ATOM 545 O O . THR A 1 72 ? -15.678 5.159 10.463 1.00 86.44 72 THR A O 1
ATOM 548 N N . VAL A 1 73 ? -14.309 6.566 9.381 1.00 80.69 73 VAL A N 1
ATOM 549 C CA . VAL A 1 73 ? -15.341 7.451 8.833 1.00 80.69 73 VAL A CA 1
ATOM 550 C C . VAL A 1 73 ? -15.100 7.696 7.346 1.00 80.69 73 VAL A C 1
ATOM 552 O O . VAL A 1 73 ? -13.957 7.766 6.904 1.00 80.69 73 VAL A O 1
ATOM 555 N N . ASP A 1 74 ? -16.172 7.824 6.567 1.00 79.00 74 ASP A N 1
ATOM 556 C CA . ASP A 1 74 ? -16.071 8.214 5.161 1.00 79.00 74 ASP A CA 1
ATOM 557 C C . ASP A 1 74 ? -15.822 9.727 5.000 1.00 79.00 74 ASP A C 1
ATOM 559 O O . ASP A 1 74 ? -15.844 10.500 5.961 1.00 79.00 74 ASP A O 1
ATOM 563 N N . ALA A 1 75 ? -15.624 10.173 3.757 1.00 73.75 75 ALA A N 1
ATOM 564 C CA . ALA A 1 75 ? -15.410 11.588 3.439 1.00 73.75 75 ALA A CA 1
ATOM 565 C C . ALA A 1 75 ? -16.600 12.503 3.806 1.00 73.75 75 ALA A C 1
ATOM 567 O O . ALA A 1 75 ? -16.430 13.716 3.905 1.00 73.75 75 ALA A O 1
ATOM 568 N N . ALA A 1 76 ? -17.796 11.943 4.014 1.00 78.31 76 ALA A N 1
ATOM 569 C CA . ALA A 1 76 ? -18.983 12.661 4.475 1.00 78.31 76 ALA A CA 1
ATOM 570 C C . ALA A 1 76 ? -19.142 12.618 6.012 1.00 78.31 76 ALA A C 1
ATOM 572 O O . ALA A 1 76 ? -20.131 13.127 6.539 1.00 78.31 76 ALA A O 1
ATOM 573 N N . GLY A 1 77 ? -18.189 12.017 6.734 1.00 75.06 77 GLY A N 1
ATOM 574 C CA . GLY A 1 77 ? -18.200 11.874 8.190 1.00 75.06 77 GLY A CA 1
ATOM 575 C C . GLY A 1 77 ? -19.101 10.750 8.708 1.00 75.06 77 GLY A C 1
ATOM 576 O O . GLY A 1 77 ? -19.365 10.688 9.910 1.00 75.06 77 GLY A O 1
ATOM 577 N N . ARG A 1 78 ? -19.600 9.864 7.839 1.00 80.50 78 ARG A N 1
ATOM 578 C CA . ARG A 1 78 ? -20.431 8.724 8.246 1.00 80.50 78 ARG A CA 1
ATOM 579 C C . ARG A 1 78 ? -19.547 7.582 8.745 1.00 80.50 78 ARG A C 1
ATOM 581 O O . ARG A 1 78 ? -18.496 7.338 8.157 1.00 80.50 78 ARG A O 1
ATOM 588 N N . PRO A 1 79 ? -19.963 6.851 9.791 1.00 82.69 79 PRO A N 1
ATOM 589 C CA . PRO A 1 79 ? -19.184 5.739 10.311 1.00 82.69 79 PRO A CA 1
ATOM 590 C C . PRO A 1 79 ? -19.111 4.600 9.292 1.00 82.69 79 PRO A C 1
ATOM 592 O O . PRO A 1 79 ? -20.128 4.157 8.757 1.00 82.69 79 PRO A O 1
ATOM 595 N N . VAL A 1 80 ? -17.902 4.093 9.078 1.00 86.81 80 VAL A N 1
ATOM 596 C CA . VAL A 1 80 ? -17.614 2.927 8.246 1.00 86.81 80 VAL A CA 1
ATOM 597 C C . VAL A 1 80 ? -17.016 1.859 9.146 1.00 86.81 80 VAL A C 1
ATOM 599 O O . VAL A 1 80 ? -15.936 2.026 9.713 1.00 86.81 80 VAL A O 1
ATOM 602 N N . ALA A 1 81 ? -17.730 0.744 9.300 1.00 88.19 81 ALA A N 1
ATOM 603 C CA . ALA A 1 81 ? -17.299 -0.330 10.192 1.00 88.19 81 ALA A CA 1
ATOM 604 C C . ALA A 1 81 ? -15.960 -0.940 9.755 1.00 88.19 81 ALA A C 1
ATOM 606 O O . ALA A 1 81 ? -15.147 -1.311 10.602 1.00 88.19 81 ALA A O 1
ATOM 607 N N . ARG A 1 82 ? -15.731 -1.035 8.440 1.00 93.19 82 ARG A N 1
ATOM 608 C CA . ARG A 1 82 ? -14.530 -1.633 7.868 1.00 93.19 82 ARG A CA 1
ATOM 609 C C . ARG A 1 82 ? -14.247 -1.107 6.464 1.00 93.19 82 ARG A C 1
ATOM 611 O O . ARG A 1 82 ? -15.150 -1.091 5.635 1.00 93.19 82 ARG A O 1
ATOM 618 N N . VAL A 1 83 ? -12.982 -0.796 6.198 1.00 94.88 83 VAL A N 1
ATOM 619 C CA . VAL A 1 83 ? -12.428 -0.592 4.853 1.00 94.88 83 VAL A CA 1
ATOM 620 C C . VAL A 1 83 ? -11.410 -1.690 4.577 1.00 94.88 83 VAL A C 1
ATOM 622 O O . VAL A 1 83 ? -10.578 -1.995 5.429 1.00 94.88 83 VAL A O 1
ATOM 625 N N . VAL A 1 84 ? -11.477 -2.299 3.401 1.00 96.69 84 VAL A N 1
ATOM 626 C CA . VAL A 1 84 ? -10.587 -3.378 2.974 1.00 96.69 84 VAL A CA 1
ATOM 627 C C . VAL A 1 84 ? -9.665 -2.867 1.878 1.00 96.69 84 VAL A C 1
ATOM 629 O O . VAL A 1 84 ? -10.111 -2.287 0.893 1.00 96.69 84 VAL A O 1
ATOM 632 N N . TYR A 1 85 ? -8.373 -3.120 2.040 1.00 97.50 85 TYR A N 1
ATOM 633 C CA . TYR A 1 85 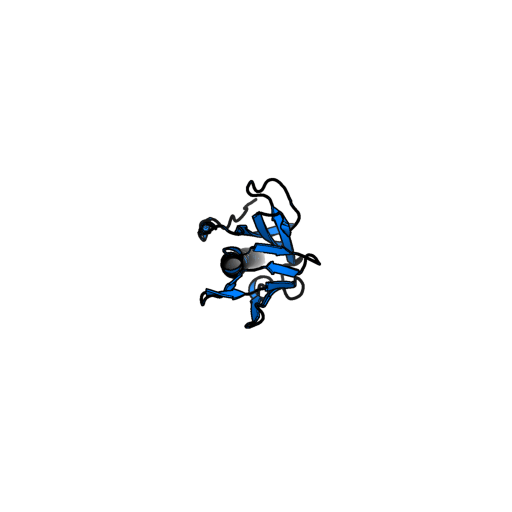? -7.354 -2.917 1.024 1.00 97.50 85 TYR A CA 1
ATOM 634 C C . TYR A 1 85 ? -6.818 -4.273 0.576 1.00 97.50 85 TYR A C 1
ATOM 636 O O . TYR A 1 85 ? -6.385 -5.074 1.401 1.00 97.50 85 TYR A O 1
ATOM 644 N N . THR A 1 86 ? -6.822 -4.527 -0.727 1.00 97.25 86 THR A N 1
ATOM 645 C CA . THR A 1 86 ? -6.249 -5.729 -1.340 1.00 97.25 86 THR A CA 1
ATOM 646 C C . THR A 1 86 ? -5.047 -5.343 -2.186 1.00 97.25 86 THR A C 1
ATOM 648 O O . THR A 1 86 ? -5.185 -4.599 -3.157 1.00 97.25 86 THR A O 1
ATOM 651 N N . PHE A 1 87 ? -3.880 -5.852 -1.809 1.00 95.62 87 PHE A N 1
ATOM 652 C CA . PHE A 1 87 ? -2.591 -5.636 -2.451 1.00 95.62 87 PHE A CA 1
ATOM 653 C C . PHE A 1 87 ? -2.297 -6.807 -3.388 1.00 95.62 87 PHE A C 1
ATOM 655 O O . PHE A 1 87 ? -1.973 -7.907 -2.949 1.00 95.62 87 PHE A O 1
ATOM 662 N N . ASP A 1 88 ? -2.407 -6.565 -4.690 1.00 93.88 88 ASP A N 1
ATOM 663 C CA . ASP A 1 88 ? -2.200 -7.572 -5.726 1.00 93.88 88 ASP A CA 1
ATOM 664 C C . ASP A 1 88 ? -0.907 -7.258 -6.485 1.00 93.88 88 ASP A C 1
ATOM 666 O O . ASP A 1 88 ? -0.850 -6.355 -7.326 1.00 93.88 88 ASP A O 1
ATOM 670 N N . ALA A 1 89 ? 0.159 -7.983 -6.148 1.00 90.81 89 ALA A N 1
ATOM 671 C CA . ALA A 1 89 ? 1.472 -7.809 -6.760 1.00 90.81 89 ALA A CA 1
ATOM 672 C C . ALA A 1 89 ? 1.495 -8.233 -8.241 1.00 90.81 89 ALA A C 1
ATOM 674 O O . ALA A 1 89 ? 2.203 -7.616 -9.039 1.00 90.81 89 ALA A O 1
ATOM 675 N N . ASP A 1 90 ? 0.684 -9.222 -8.628 1.00 89.56 90 ASP A N 1
ATOM 676 C CA . ASP A 1 90 ? 0.615 -9.729 -10.002 1.00 89.56 90 ASP A CA 1
ATOM 677 C C . ASP A 1 90 ? -0.077 -8.726 -10.926 1.00 89.56 90 ASP A C 1
ATOM 679 O O . ASP A 1 90 ? 0.387 -8.458 -12.040 1.00 89.56 90 ASP A O 1
ATOM 683 N N . ARG A 1 91 ? -1.158 -8.110 -10.436 1.00 90.75 91 ARG A N 1
ATOM 684 C CA . ARG A 1 91 ? -1.848 -7.001 -11.110 1.00 90.75 91 ARG A CA 1
ATOM 685 C C . ARG A 1 91 ? -1.170 -5.654 -10.887 1.00 90.75 91 ARG A C 1
ATOM 687 O O . ARG A 1 91 ? -1.560 -4.678 -11.529 1.00 90.75 91 ARG A O 1
ATOM 694 N N . ARG A 1 92 ? -0.162 -5.596 -10.008 1.00 92.00 92 ARG A N 1
ATOM 695 C CA . ARG A 1 92 ? 0.551 -4.378 -9.594 1.00 92.00 92 ARG A CA 1
ATOM 696 C C . ARG A 1 92 ? -0.433 -3.290 -9.174 1.00 92.00 92 ARG A C 1
ATOM 698 O O . ARG A 1 92 ? -0.380 -2.166 -9.672 1.00 92.00 92 ARG A O 1
ATOM 705 N N . ALA A 1 93 ? -1.390 -3.641 -8.328 1.00 93.88 93 ALA A N 1
ATOM 706 C CA . ALA A 1 93 ? -2.490 -2.758 -7.980 1.00 93.88 93 ALA A CA 1
ATOM 707 C C . ALA A 1 93 ? -2.913 -2.925 -6.524 1.00 93.88 93 ALA A C 1
ATOM 709 O O . ALA A 1 93 ? -2.800 -4.004 -5.946 1.00 93.88 93 ALA A O 1
ATOM 710 N N . VAL A 1 94 ? -3.449 -1.847 -5.959 1.00 96.06 94 VAL A N 1
ATOM 711 C CA . VAL A 1 94 ? -4.107 -1.855 -4.654 1.00 96.06 94 VAL A CA 1
ATOM 712 C C . VAL A 1 94 ? -5.568 -1.491 -4.850 1.00 96.06 94 VAL A C 1
ATOM 714 O O . VAL A 1 94 ? -5.877 -0.463 -5.450 1.00 96.06 94 VAL A O 1
ATOM 717 N N . THR A 1 95 ? -6.474 -2.331 -4.362 1.00 97.19 95 THR A N 1
ATOM 718 C CA . THR A 1 95 ? -7.918 -2.073 -4.410 1.00 97.19 95 THR A CA 1
ATOM 719 C C . THR A 1 95 ? -8.419 -1.742 -3.017 1.00 97.19 95 THR A C 1
ATOM 721 O O . THR A 1 95 ? -8.256 -2.547 -2.109 1.00 97.19 95 THR A O 1
ATOM 724 N N . ARG A 1 96 ? -9.019 -0.564 -2.861 1.00 96.06 96 ARG A N 1
ATOM 725 C CA . ARG A 1 96 ? -9.719 -0.109 -1.660 1.00 96.06 96 ARG A CA 1
ATOM 726 C C . ARG A 1 96 ? -11.216 -0.341 -1.836 1.00 96.06 96 ARG A C 1
ATOM 728 O O . ARG A 1 96 ? -11.772 0.077 -2.850 1.00 96.06 96 ARG A O 1
ATOM 735 N N . ASP A 1 97 ? -11.857 -0.924 -0.836 1.00 95.12 97 ASP A N 1
ATOM 736 C CA . ASP A 1 97 ? -13.301 -1.144 -0.765 1.00 95.12 97 ASP A CA 1
ATOM 737 C C . ASP A 1 97 ? -13.821 -0.771 0.630 1.00 95.12 97 ASP A C 1
ATOM 739 O O . ASP A 1 97 ? -13.394 -1.343 1.632 1.00 95.12 97 ASP A O 1
ATOM 743 N N . ASP A 1 98 ? -14.723 0.206 0.709 1.00 91.06 98 ASP A N 1
ATOM 744 C CA . ASP A 1 98 ? -15.382 0.625 1.958 1.00 91.06 98 ASP A CA 1
ATOM 745 C C . ASP A 1 98 ? -16.819 0.094 2.098 1.00 91.06 98 ASP A C 1
ATOM 747 O O . ASP A 1 98 ? -17.570 0.521 2.978 1.00 91.06 98 ASP A O 1
ATOM 751 N N . GLY A 1 99 ? -17.216 -0.836 1.226 1.00 89.62 99 GLY A N 1
ATOM 752 C CA . GLY A 1 99 ? -18.554 -1.417 1.154 1.00 89.62 99 GLY A CA 1
ATOM 753 C C . GLY A 1 99 ? -19.575 -0.553 0.409 1.00 89.62 99 GLY A C 1
ATOM 754 O O . GLY A 1 99 ? -20.628 -1.063 0.030 1.00 89.62 99 GLY A O 1
ATOM 755 N N . ALA A 1 100 ? -19.283 0.730 0.170 1.00 88.94 100 ALA A N 1
ATOM 756 C CA . ALA A 1 100 ? -20.111 1.625 -0.638 1.00 88.94 100 ALA A CA 1
ATOM 757 C C . ALA A 1 100 ? -19.477 1.922 -2.004 1.00 88.94 100 ALA A C 1
ATOM 759 O O . ALA A 1 100 ? -20.183 2.136 -2.990 1.00 88.94 100 ALA A O 1
ATOM 760 N N . SER A 1 101 ? -18.148 1.953 -2.059 1.00 88.50 101 SER A N 1
ATOM 761 C CA . SER A 1 101 ? -17.368 2.292 -3.235 1.00 88.50 101 SER A CA 1
ATOM 762 C C . SER A 1 101 ? -16.085 1.472 -3.311 1.00 88.50 101 SER A C 1
ATOM 764 O O . SER A 1 101 ? -15.443 1.168 -2.305 1.00 88.50 101 SER A O 1
ATOM 766 N N . THR A 1 102 ? -15.684 1.161 -4.542 1.00 94.31 102 THR A N 1
ATOM 767 C CA . THR A 1 102 ? -14.427 0.476 -4.834 1.00 94.31 102 THR A CA 1
ATOM 768 C C . THR A 1 102 ? -13.535 1.388 -5.664 1.00 94.31 102 THR A C 1
ATOM 770 O O . THR A 1 102 ? -13.972 1.952 -6.669 1.00 94.31 102 THR A O 1
ATOM 773 N N . ARG A 1 103 ? -12.270 1.524 -5.264 1.00 94.31 103 ARG A N 1
ATOM 774 C CA . ARG A 1 103 ? -11.260 2.304 -5.985 1.00 94.31 103 ARG A CA 1
ATOM 775 C C . ARG A 1 103 ? -9.982 1.494 -6.142 1.00 94.31 103 ARG A C 1
ATOM 777 O O . ARG A 1 103 ? -9.477 0.942 -5.172 1.00 94.31 103 ARG A O 1
ATOM 784 N N . THR A 1 104 ? -9.421 1.490 -7.346 1.00 95.50 104 THR A N 1
ATOM 785 C CA . THR A 1 104 ? -8.151 0.817 -7.640 1.00 95.50 104 THR A CA 1
ATOM 786 C C . THR A 1 104 ? -7.055 1.838 -7.926 1.00 95.50 104 THR A C 1
ATOM 788 O O . THR A 1 104 ? -7.268 2.805 -8.656 1.00 95.50 104 THR A O 1
ATOM 791 N N . ILE A 1 105 ? -5.879 1.609 -7.347 1.00 94.06 105 ILE A N 1
ATOM 792 C CA . ILE A 1 105 ? -4.648 2.374 -7.550 1.00 94.06 105 ILE A CA 1
ATOM 793 C C . ILE A 1 105 ? -3.670 1.448 -8.271 1.00 94.06 105 ILE A C 1
ATOM 795 O O . ILE A 1 105 ? -3.299 0.400 -7.740 1.00 94.06 105 ILE A O 1
ATOM 799 N N . GLY A 1 106 ? -3.314 1.791 -9.507 1.00 91.06 106 GLY A N 1
ATOM 800 C CA . GLY A 1 106 ? -2.534 0.930 -10.394 1.00 91.06 106 GLY A CA 1
ATOM 801 C C . GLY A 1 106 ? -1.096 1.406 -10.552 1.00 91.06 106 GLY A C 1
ATOM 802 O O . GLY A 1 106 ? -0.853 2.543 -10.935 1.00 91.06 106 GLY A O 1
ATOM 803 N N . PHE A 1 107 ? -0.142 0.501 -10.354 1.00 87.88 107 PHE A N 1
ATOM 804 C CA . PHE A 1 107 ? 1.291 0.716 -10.581 1.00 87.88 107 PHE A CA 1
ATOM 805 C C . PHE A 1 107 ? 1.754 0.150 -11.938 1.00 87.88 107 PHE A C 1
ATOM 807 O O . PHE A 1 107 ? 2.925 0.268 -12.304 1.00 87.88 107 PHE A O 1
ATOM 814 N N . ALA A 1 108 ? 0.853 -0.488 -12.695 1.00 77.12 108 ALA A N 1
ATOM 815 C CA . ALA A 1 108 ? 1.185 -1.275 -13.881 1.00 77.12 108 ALA A CA 1
ATOM 816 C C . ALA A 1 108 ? 1.741 -0.454 -15.054 1.00 77.12 108 ALA A C 1
ATOM 818 O O . ALA A 1 108 ? 2.652 -0.929 -15.726 1.00 77.12 108 ALA A O 1
ATOM 819 N N . GLU A 1 109 ? 1.223 0.748 -15.319 1.00 72.00 109 GLU A N 1
ATOM 820 C CA . GLU A 1 109 ? 1.695 1.573 -16.445 1.00 72.00 109 GLU A CA 1
ATOM 821 C C . GLU A 1 109 ? 3.143 2.034 -16.251 1.00 72.00 109 GLU A C 1
ATOM 823 O O . GLU A 1 109 ? 3.928 2.005 -17.193 1.00 72.00 109 GLU A O 1
ATOM 828 N N . ALA A 1 110 ? 3.512 2.367 -15.012 1.00 64.25 110 ALA A N 1
ATOM 829 C CA . ALA A 1 110 ? 4.839 2.859 -14.663 1.00 64.25 110 ALA A CA 1
ATOM 830 C C . ALA A 1 110 ? 5.878 1.749 -14.463 1.00 64.25 110 ALA A C 1
ATOM 832 O O . ALA A 1 110 ? 7.068 1.993 -14.614 1.00 64.25 110 ALA A O 1
ATOM 833 N N . THR A 1 111 ? 5.455 0.537 -14.084 1.00 73.75 111 THR A N 1
ATOM 834 C CA . THR A 1 111 ? 6.383 -0.491 -13.573 1.00 73.75 111 THR A CA 1
ATOM 835 C C . THR A 1 111 ? 6.365 -1.804 -14.351 1.00 73.75 111 THR A C 1
ATOM 837 O O . THR A 1 111 ? 7.062 -2.732 -13.955 1.00 73.75 111 THR A O 1
ATOM 840 N N . ARG A 1 112 ? 5.597 -1.915 -15.446 1.00 74.69 112 ARG A N 1
ATOM 841 C CA . ARG A 1 112 ? 5.294 -3.174 -16.163 1.00 74.69 112 ARG A CA 1
ATOM 842 C C . ARG A 1 112 ? 6.484 -4.129 -16.321 1.00 74.69 112 ARG A C 1
ATOM 844 O O . ARG A 1 112 ? 6.357 -5.313 -15.990 1.00 74.69 112 ARG A O 1
ATOM 851 N N . ASP A 1 113 ? 7.619 -3.595 -16.755 1.00 75.81 113 ASP A N 1
ATOM 852 C CA . ASP A 1 113 ? 8.817 -4.365 -17.104 1.00 75.81 113 ASP A CA 1
ATOM 853 C C . ASP A 1 113 ? 9.791 -4.542 -15.925 1.00 75.81 113 ASP A C 1
ATOM 855 O O . ASP A 1 113 ? 10.731 -5.329 -15.994 1.00 75.81 113 ASP A O 1
ATOM 859 N N . LEU A 1 114 ? 9.527 -3.880 -14.796 1.00 77.06 114 LEU A N 1
ATOM 860 C CA . LEU A 1 114 ? 10.347 -3.939 -13.588 1.00 77.06 114 LEU A CA 1
ATOM 861 C C . LEU A 1 114 ? 9.872 -5.087 -12.704 1.00 77.06 114 LEU A C 1
ATOM 863 O O . LEU A 1 114 ? 8.847 -4.982 -12.020 1.00 77.06 114 LEU A O 1
ATOM 867 N N . ARG A 1 115 ? 10.573 -6.221 -12.772 1.00 78.50 115 ARG A N 1
ATOM 868 C CA . ARG A 1 115 ? 10.311 -7.420 -11.964 1.00 78.50 115 ARG A CA 1
ATOM 869 C C . ARG A 1 115 ? 11.536 -7.767 -11.110 1.00 78.50 115 ARG A C 1
ATOM 871 O O . ARG A 1 115 ? 12.652 -7.654 -11.610 1.00 78.50 115 ARG A O 1
ATOM 878 N N . PRO A 1 116 ? 11.349 -8.260 -9.870 1.00 83.50 116 PRO A N 1
ATOM 879 C CA . PRO A 1 116 ? 10.064 -8.521 -9.201 1.00 83.50 116 PRO A CA 1
ATOM 880 C C . PRO A 1 116 ? 9.311 -7.244 -8.791 1.00 83.50 116 PRO A C 1
ATOM 882 O O . PRO A 1 116 ? 9.911 -6.185 -8.682 1.00 83.50 116 PRO A O 1
ATOM 885 N N . PHE A 1 117 ? 7.999 -7.350 -8.583 1.00 88.75 117 PHE A N 1
ATOM 886 C CA . PHE A 1 117 ? 7.164 -6.298 -7.995 1.00 88.75 117 PHE A CA 1
ATOM 887 C C . PHE A 1 117 ? 6.491 -6.879 -6.762 1.00 88.75 117 PHE A C 1
ATOM 889 O O . PHE A 1 117 ? 5.832 -7.910 -6.874 1.00 88.75 117 PHE A O 1
ATOM 896 N N . THR A 1 118 ? 6.665 -6.260 -5.599 1.00 91.12 118 THR A N 1
ATOM 897 C CA . THR A 1 118 ? 6.106 -6.780 -4.344 1.00 91.12 118 THR A CA 1
ATOM 898 C C . THR A 1 118 ? 5.599 -5.659 -3.455 1.00 91.12 118 THR A C 1
ATOM 900 O O . THR A 1 118 ? 6.254 -4.622 -3.341 1.00 91.12 118 THR A O 1
ATOM 903 N N . PHE A 1 119 ? 4.486 -5.913 -2.770 1.00 92.69 119 PHE A N 1
ATOM 904 C CA . PHE A 1 119 ? 4.016 -5.100 -1.654 1.00 92.69 119 PHE A CA 1
ATOM 905 C C . PHE A 1 119 ? 4.458 -5.726 -0.333 1.00 92.69 119 PHE A C 1
ATOM 907 O O . PHE A 1 119 ? 4.319 -6.934 -0.144 1.00 92.69 119 PHE A O 1
ATOM 914 N N . THR A 1 120 ? 4.935 -4.899 0.589 1.00 93.19 120 THR A N 1
ATOM 915 C CA . THR A 1 120 ? 5.265 -5.302 1.956 1.00 93.19 120 THR A CA 1
ATOM 916 C C . THR A 1 120 ? 4.526 -4.397 2.926 1.00 93.19 120 THR A C 1
ATOM 918 O O . THR A 1 120 ? 4.674 -3.177 2.879 1.00 93.19 120 THR A O 1
ATOM 921 N N . LEU A 1 121 ? 3.751 -4.995 3.827 1.00 94.94 121 LEU A N 1
ATOM 922 C CA . LEU A 1 121 ? 3.071 -4.287 4.904 1.00 94.94 121 LEU A CA 1
ATOM 923 C C . LEU A 1 121 ? 3.830 -4.535 6.205 1.00 94.94 121 LEU A C 1
ATOM 925 O O . LEU A 1 121 ? 4.056 -5.679 6.592 1.00 94.94 121 LEU A O 1
ATOM 929 N N . SER A 1 122 ? 4.231 -3.463 6.878 1.00 93.94 122 SER A N 1
ATOM 930 C CA . SER A 1 122 ? 4.902 -3.521 8.174 1.00 93.94 122 SER A CA 1
ATOM 931 C C . SER A 1 122 ? 4.097 -2.758 9.213 1.00 93.94 122 SER A C 1
ATOM 933 O O . SER A 1 122 ? 3.794 -1.580 9.048 1.00 93.94 122 SER A O 1
ATOM 935 N N . PHE A 1 123 ? 3.779 -3.440 10.303 1.00 94.19 123 PHE A N 1
ATOM 936 C CA . PHE A 1 123 ? 3.027 -2.903 11.429 1.00 94.19 123 PHE A CA 1
ATOM 937 C C . PHE A 1 123 ? 4.012 -2.597 12.551 1.00 94.19 123 PHE A C 1
ATOM 939 O O . PHE A 1 123 ? 4.726 -3.493 13.007 1.00 94.19 123 PHE A O 1
ATOM 946 N N . LEU A 1 124 ? 4.105 -1.328 12.937 1.00 93.69 124 LEU A N 1
ATOM 947 C CA . LEU A 1 124 ? 5.145 -0.808 13.817 1.00 93.69 124 LEU A CA 1
ATOM 948 C C . LEU A 1 124 ? 4.552 -0.073 15.026 1.00 93.69 124 LEU A C 1
ATOM 950 O O . LEU A 1 124 ? 3.403 0.384 15.031 1.00 93.69 124 LEU A O 1
ATOM 954 N N . ASP A 1 125 ? 5.372 0.051 16.063 1.00 91.31 125 ASP A N 1
ATOM 955 C CA . ASP A 1 125 ? 5.120 0.939 17.192 1.00 91.31 125 ASP A CA 1
ATOM 956 C C . ASP A 1 125 ? 5.301 2.423 16.815 1.00 91.31 125 ASP A C 1
ATOM 958 O O . ASP A 1 125 ? 5.810 2.763 15.747 1.00 91.31 125 ASP A O 1
ATOM 962 N N . GLU A 1 126 ? 4.922 3.332 17.715 1.00 87.69 126 GLU A N 1
ATOM 963 C CA . GLU A 1 126 ? 5.068 4.785 17.510 1.00 87.69 126 GLU A CA 1
ATOM 964 C C . GLU A 1 126 ? 6.522 5.217 17.271 1.00 87.69 126 GLU A C 1
ATOM 966 O O . GLU A 1 126 ? 6.784 6.186 16.553 1.00 87.69 126 GLU A O 1
ATOM 971 N N . THR A 1 127 ? 7.485 4.482 17.839 1.00 88.81 127 THR A N 1
ATOM 972 C CA . THR A 1 127 ? 8.913 4.775 17.669 1.00 88.81 127 THR A CA 1
ATOM 973 C C . THR A 1 127 ? 9.478 4.285 16.335 1.00 88.81 127 THR A C 1
ATOM 975 O O . THR A 1 127 ? 10.609 4.642 16.002 1.00 88.81 127 THR A O 1
ATOM 978 N N . ARG A 1 128 ? 8.703 3.514 15.551 1.00 89.69 128 ARG A N 1
ATOM 979 C CA . ARG A 1 128 ? 9.096 2.873 14.279 1.00 89.69 128 ARG A CA 1
ATOM 980 C C . ARG A 1 128 ? 10.257 1.886 14.414 1.00 89.69 128 ARG A C 1
ATOM 982 O O . ARG A 1 128 ? 10.902 1.548 13.422 1.00 89.69 128 ARG A O 1
ATOM 989 N N . ARG A 1 129 ? 10.564 1.435 15.631 1.00 88.06 129 ARG A N 1
ATOM 990 C CA . ARG A 1 129 ? 11.713 0.556 15.911 1.00 88.06 129 ARG A CA 1
ATOM 991 C C . ARG A 1 129 ? 11.302 -0.889 16.102 1.00 88.06 129 ARG A C 1
ATOM 993 O O . ARG A 1 129 ? 12.143 -1.776 15.967 1.00 88.06 129 ARG A O 1
ATOM 1000 N N . ARG A 1 130 ? 10.036 -1.137 16.435 1.00 91.81 130 ARG A N 1
ATOM 1001 C CA . ARG A 1 130 ? 9.549 -2.470 16.767 1.00 91.81 130 ARG A CA 1
ATOM 1002 C C . ARG A 1 130 ? 8.372 -2.845 15.889 1.00 91.81 130 ARG A C 1
ATOM 1004 O O . ARG A 1 130 ? 7.398 -2.106 15.810 1.00 91.81 130 ARG A O 1
ATOM 1011 N N . SER A 1 131 ? 8.447 -4.033 15.293 1.00 92.94 131 SER A N 1
ATOM 1012 C CA . SER A 1 131 ? 7.295 -4.637 14.633 1.00 92.94 131 SER A CA 1
ATOM 1013 C C . SER A 1 131 ? 6.322 -5.204 15.668 1.00 92.94 131 SER A C 1
ATOM 1015 O O . SER A 1 131 ? 6.735 -5.856 16.633 1.00 92.94 131 SER A O 1
ATOM 1017 N N . LEU A 1 132 ? 5.038 -4.918 15.478 1.00 92.94 132 LEU A N 1
ATOM 1018 C CA . LEU A 1 132 ? 3.935 -5.335 16.333 1.00 92.94 132 LEU A CA 1
ATOM 1019 C C . LEU A 1 132 ? 2.856 -6.032 15.492 1.00 92.94 132 LEU A C 1
ATOM 1021 O O . LEU A 1 132 ? 2.770 -5.791 14.289 1.00 92.94 132 LEU A O 1
ATOM 1025 N N . PRO A 1 133 ? 1.996 -6.865 16.100 1.00 92.31 133 PRO A N 1
ATOM 1026 C CA . PRO A 1 133 ? 0.804 -7.367 15.424 1.00 92.31 133 PRO A CA 1
ATOM 1027 C C . PRO A 1 133 ? -0.113 -6.216 14.962 1.00 92.31 133 PRO A C 1
ATOM 1029 O O . PRO A 1 133 ? -0.184 -5.201 15.664 1.00 92.31 133 PRO A O 1
ATOM 1032 N N . PRO A 1 134 ? -0.877 -6.375 13.861 1.00 91.69 134 PRO A N 1
ATOM 1033 C CA . PRO A 1 134 ? -1.712 -5.313 13.285 1.00 91.69 134 PRO A CA 1
ATOM 1034 C C . PRO A 1 134 ? -2.613 -4.587 14.294 1.00 91.69 134 PRO A C 1
ATOM 1036 O O . PRO A 1 134 ? -2.632 -3.358 14.340 1.00 91.69 134 PRO A O 1
ATOM 1039 N N . GLY A 1 135 ? -3.286 -5.328 15.180 1.00 88.69 135 GLY A N 1
ATOM 1040 C CA . GLY A 1 135 ? -4.181 -4.740 16.182 1.00 88.69 135 GLY A CA 1
ATOM 1041 C C . GLY A 1 135 ? -3.477 -3.853 17.219 1.00 88.69 135 GLY A C 1
ATOM 1042 O O . GLY A 1 135 ? -4.082 -2.916 17.742 1.00 88.69 135 GLY A O 1
ATOM 1043 N N . GLN A 1 136 ? -2.193 -4.101 17.493 1.00 89.44 136 GLN A N 1
ATOM 1044 C CA . GLN A 1 136 ? -1.400 -3.375 18.496 1.00 89.44 136 GLN A CA 1
ATOM 1045 C C . GLN A 1 136 ? -0.530 -2.268 17.893 1.00 89.44 136 GLN A C 1
ATOM 1047 O O . GLN A 1 136 ? -0.016 -1.435 18.634 1.00 89.44 136 GLN A O 1
ATOM 1052 N N . ALA A 1 137 ? -0.348 -2.261 16.574 1.00 90.88 137 ALA A N 1
ATOM 1053 C CA . ALA A 1 137 ? 0.465 -1.268 15.896 1.00 90.88 137 ALA A CA 1
ATOM 1054 C C . ALA A 1 137 ? -0.209 0.108 15.863 1.00 90.88 137 ALA A C 1
ATOM 1056 O O . ALA A 1 137 ? -1.432 0.227 15.760 1.00 90.88 137 ALA A O 1
ATOM 1057 N N . THR A 1 138 ? 0.623 1.146 15.910 1.00 89.62 138 THR A N 1
ATOM 1058 C CA . THR A 1 138 ? 0.190 2.543 15.758 1.00 89.62 138 THR A CA 1
ATOM 1059 C C . THR A 1 138 ? 0.615 3.108 14.407 1.00 89.62 138 THR A C 1
ATOM 1061 O O . THR A 1 138 ? -0.009 4.043 13.912 1.00 89.62 138 THR A O 1
ATOM 1064 N N . VAL A 1 139 ? 1.649 2.530 13.788 1.00 91.25 139 VAL A N 1
ATOM 1065 C CA . VAL A 1 139 ? 2.173 2.937 12.481 1.00 91.25 139 VAL A CA 1
ATOM 1066 C C . VAL A 1 139 ? 2.050 1.772 11.500 1.00 91.25 139 VAL A C 1
ATOM 1068 O O . VAL A 1 139 ? 2.474 0.656 11.795 1.00 91.25 139 VAL A O 1
ATOM 1071 N N . LEU A 1 140 ? 1.487 2.035 10.326 1.00 93.12 140 LEU A N 1
ATOM 1072 C CA . LEU A 1 140 ? 1.477 1.124 9.189 1.00 93.12 140 LEU A CA 1
ATOM 1073 C C . LEU A 1 140 ? 2.432 1.693 8.151 1.00 93.12 140 LEU A C 1
ATOM 1075 O O . LEU A 1 140 ? 2.229 2.803 7.665 1.00 93.12 140 LEU A O 1
ATOM 1079 N N . ARG A 1 141 ? 3.448 0.919 7.786 1.00 94.06 141 ARG A N 1
ATOM 1080 C CA . ARG A 1 141 ? 4.318 1.199 6.649 1.00 94.06 141 ARG A CA 1
ATOM 1081 C C . ARG A 1 141 ? 3.938 0.279 5.500 1.00 94.06 141 ARG A C 1
ATOM 1083 O O . ARG A 1 141 ? 3.880 -0.937 5.675 1.00 94.06 141 ARG A O 1
ATOM 1090 N N . VAL A 1 142 ? 3.731 0.861 4.328 1.00 93.38 142 VAL A N 1
ATOM 1091 C CA . VAL A 1 142 ? 3.575 0.126 3.074 1.00 93.38 142 VAL A CA 1
ATOM 1092 C C . VAL A 1 142 ? 4.804 0.394 2.222 1.00 93.38 142 VAL A C 1
ATOM 1094 O O . VAL A 1 142 ? 5.178 1.548 2.027 1.00 93.38 142 VAL A O 1
ATOM 1097 N N . GLU A 1 143 ? 5.436 -0.665 1.731 1.00 92.44 143 GLU A N 1
ATOM 1098 C CA . GLU A 1 143 ? 6.590 -0.601 0.837 1.00 92.44 143 GLU A CA 1
ATOM 1099 C C . GLU A 1 143 ? 6.266 -1.308 -0.482 1.00 92.44 143 GLU A C 1
ATOM 1101 O O . GLU A 1 143 ? 5.743 -2.422 -0.492 1.00 92.44 143 GLU A O 1
ATOM 1106 N N . VAL A 1 144 ? 6.591 -0.662 -1.598 1.00 90.50 144 VAL A N 1
ATOM 1107 C CA . VAL A 1 144 ? 6.548 -1.226 -2.947 1.00 90.50 144 VAL A CA 1
ATOM 1108 C C . VAL A 1 144 ? 7.979 -1.425 -3.405 1.00 90.50 144 VAL A C 1
ATOM 1110 O O . VAL A 1 144 ? 8.708 -0.447 -3.555 1.00 90.50 144 VAL A O 1
ATOM 1113 N N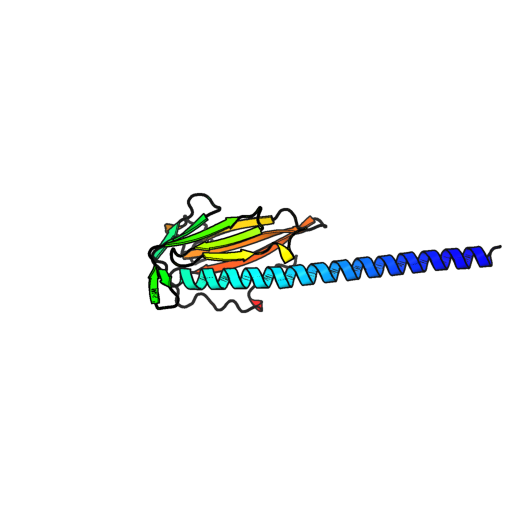 . ARG A 1 145 ? 8.384 -2.671 -3.657 1.00 88.69 145 ARG A N 1
ATOM 1114 C CA . ARG A 1 145 ? 9.721 -2.983 -4.182 1.00 88.69 145 ARG A CA 1
ATOM 1115 C C . ARG A 1 145 ? 9.638 -3.387 -5.642 1.00 88.69 145 ARG A C 1
ATOM 1117 O O . ARG A 1 145 ? 8.801 -4.208 -6.011 1.00 88.69 145 ARG A O 1
ATOM 1124 N N . LEU A 1 146 ? 10.546 -2.838 -6.437 1.00 85.75 146 LEU A N 1
ATOM 1125 C CA . LEU A 1 146 ? 10.729 -3.100 -7.857 1.00 85.75 146 LEU A CA 1
ATOM 1126 C C . LEU A 1 146 ? 12.127 -3.683 -8.087 1.00 85.75 146 LEU A C 1
ATOM 1128 O O . LEU A 1 146 ? 13.118 -3.172 -7.562 1.00 85.75 146 LEU A O 1
ATOM 1132 N N . GLY A 1 147 ? 12.232 -4.729 -8.899 1.00 74.06 147 GLY A N 1
ATOM 1133 C CA . GLY A 1 147 ? 13.512 -5.205 -9.410 1.00 74.06 147 GLY A CA 1
ATOM 1134 C C . GLY A 1 147 ? 14.043 -4.280 -10.497 1.00 74.06 147 GLY A C 1
ATOM 1135 O O . GLY A 1 147 ? 13.330 -3.983 -11.455 1.00 74.06 147 GLY A O 1
ATOM 1136 N N . GLY A 1 148 ? 15.285 -3.823 -10.339 1.00 60.44 148 GLY A N 1
ATOM 1137 C CA . GLY A 1 148 ? 15.991 -3.030 -11.344 1.00 60.44 148 GLY A CA 1
ATOM 1138 C C . GLY A 1 148 ? 16.762 -3.902 -12.340 1.00 60.44 148 GLY A C 1
ATOM 1139 O O . GLY A 1 148 ? 17.318 -4.934 -11.962 1.00 60.44 148 GLY A O 1
ATOM 1140 N N . GLU A 1 149 ? 16.867 -3.451 -13.596 1.00 52.88 149 GLU A N 1
ATOM 1141 C CA . GLU A 1 149 ? 17.626 -4.126 -14.671 1.00 52.88 149 GLU A CA 1
ATOM 1142 C C . GLU A 1 149 ? 19.142 -4.246 -14.385 1.00 52.88 149 GLU A C 1
ATOM 1144 O O . GLU A 1 149 ? 19.834 -5.028 -15.032 1.00 52.88 149 GLU A O 1
ATOM 1149 N N . LEU A 1 150 ? 19.665 -3.508 -13.397 1.00 49.06 150 LEU A N 1
ATOM 1150 C CA . LEU A 1 150 ? 21.087 -3.460 -13.016 1.00 49.06 150 LEU A CA 1
ATOM 1151 C C . LEU A 1 150 ? 21.356 -3.933 -11.572 1.00 49.06 150 LEU A C 1
ATOM 1153 O O . LEU A 1 150 ? 22.395 -3.624 -10.992 1.00 49.06 150 LEU A O 1
ATOM 1157 N N . GLY A 1 151 ? 20.425 -4.680 -10.967 1.00 51.69 151 GLY A N 1
ATOM 1158 C CA . GLY A 1 151 ? 20.639 -5.337 -9.670 1.00 51.69 151 GLY A CA 1
ATOM 1159 C C . GLY A 1 151 ? 20.450 -4.459 -8.426 1.00 51.69 151 GLY A C 1
ATOM 1160 O O . GLY A 1 151 ? 20.601 -4.963 -7.315 1.00 51.69 151 GLY A O 1
ATOM 1161 N N . LYS A 1 152 ? 20.072 -3.180 -8.572 1.00 60.56 152 LYS A N 1
ATOM 1162 C CA . LYS A 1 152 ? 19.648 -2.335 -7.442 1.00 60.56 152 LYS A CA 1
ATOM 1163 C C . LYS A 1 152 ? 18.116 -2.325 -7.340 1.00 60.56 152 LYS A C 1
ATOM 1165 O O . LYS A 1 152 ? 17.464 -1.859 -8.274 1.00 60.56 152 LYS A O 1
ATOM 1170 N N . PRO A 1 153 ? 17.524 -2.861 -6.260 1.00 67.56 153 PRO A N 1
ATOM 1171 C CA . PRO A 1 153 ? 16.083 -2.796 -6.057 1.00 67.56 153 PRO A CA 1
ATOM 1172 C C . PRO A 1 153 ? 15.659 -1.349 -5.783 1.00 67.56 153 PRO A C 1
ATOM 1174 O O . PRO A 1 153 ? 16.268 -0.678 -4.953 1.00 67.56 153 PRO A O 1
ATOM 1177 N N . GLN A 1 154 ? 14.615 -0.879 -6.464 1.00 75.56 154 GLN A N 1
ATOM 1178 C CA . GLN A 1 154 ? 13.979 0.404 -6.157 1.00 75.56 154 GLN A CA 1
ATOM 1179 C C . GLN A 1 154 ? 12.848 0.161 -5.161 1.00 75.56 154 GLN A C 1
ATOM 1181 O O . GLN A 1 154 ? 12.097 -0.806 -5.308 1.00 75.56 154 GLN A O 1
ATOM 1186 N N . ALA A 1 155 ? 12.721 1.018 -4.151 1.00 83.50 155 ALA A N 1
ATOM 1187 C CA . ALA A 1 155 ? 11.667 0.913 -3.153 1.00 83.50 155 ALA A CA 1
ATOM 1188 C C . ALA A 1 155 ? 10.957 2.256 -2.975 1.00 83.50 155 ALA A C 1
ATOM 1190 O O . ALA A 1 155 ? 11.601 3.291 -2.822 1.00 83.50 155 ALA A O 1
ATOM 1191 N N . PHE A 1 156 ? 9.629 2.220 -2.967 1.00 85.69 156 PHE A N 1
ATOM 1192 C CA . PHE A 1 156 ? 8.787 3.329 -2.536 1.00 85.69 156 PHE A CA 1
ATOM 1193 C C . PHE A 1 156 ? 8.180 2.952 -1.197 1.00 85.69 156 PHE A C 1
ATOM 1195 O O . PHE A 1 156 ? 7.707 1.828 -1.045 1.00 85.69 156 PHE A O 1
ATOM 1202 N N . SER A 1 157 ? 8.163 3.868 -0.234 1.00 89.19 157 SER A N 1
ATOM 1203 C CA . SER A 1 157 ? 7.526 3.615 1.056 1.00 89.19 157 SER A CA 1
ATOM 1204 C C . SER A 1 157 ? 6.664 4.792 1.491 1.00 89.19 157 SER A C 1
ATOM 1206 O O . SER A 1 157 ? 6.955 5.942 1.170 1.00 89.19 157 SER A O 1
ATOM 1208 N N . CYS A 1 158 ? 5.579 4.492 2.196 1.00 88.00 158 CYS A N 1
ATOM 1209 C CA . CYS A 1 158 ? 4.749 5.478 2.872 1.00 88.00 158 CYS A CA 1
ATOM 1210 C C . CYS A 1 158 ? 4.349 4.936 4.239 1.00 88.00 158 CYS A C 1
ATOM 1212 O O . CYS A 1 158 ? 4.201 3.724 4.422 1.00 88.00 158 CYS A O 1
ATOM 1214 N N . GLU A 1 159 ? 4.142 5.838 5.189 1.00 92.00 159 GLU A N 1
ATOM 1215 C CA . GLU A 1 159 ? 3.741 5.497 6.547 1.00 92.00 159 GLU A CA 1
ATOM 1216 C C . GLU A 1 159 ? 2.480 6.254 6.927 1.00 92.00 159 GLU A C 1
ATOM 1218 O O . GLU A 1 159 ? 2.376 7.448 6.669 1.00 92.00 159 GLU A O 1
ATOM 1223 N N . VAL A 1 160 ? 1.550 5.575 7.589 1.00 89.88 160 VAL A N 1
ATOM 1224 C CA . VAL A 1 160 ? 0.351 6.193 8.152 1.00 89.88 160 VAL A CA 1
ATOM 1225 C C . VAL A 1 160 ? 0.232 5.854 9.626 1.00 89.88 160 VAL A C 1
ATOM 1227 O O . VAL A 1 160 ? 0.588 4.757 10.063 1.00 89.88 160 VAL A O 1
ATOM 1230 N N . MET A 1 161 ? -0.273 6.808 10.402 1.00 87.88 161 MET A N 1
ATOM 1231 C CA . MET A 1 161 ? -0.527 6.629 11.828 1.00 87.88 161 MET A CA 1
ATOM 1232 C C . MET A 1 161 ? -2.013 6.430 12.101 1.00 87.88 161 MET A C 1
ATOM 1234 O O . MET A 1 161 ? -2.854 7.172 11.594 1.00 87.88 161 MET A O 1
ATOM 1238 N N . ARG A 1 162 ? -2.327 5.461 12.960 1.00 83.88 162 ARG A N 1
ATOM 1239 C CA . ARG A 1 162 ? -3.677 5.247 13.480 1.00 83.88 162 ARG A CA 1
ATOM 1240 C C . ARG A 1 162 ? -4.035 6.328 14.498 1.00 83.88 162 ARG A C 1
ATOM 1242 O O . ARG A 1 162 ? -3.202 6.681 15.330 1.00 83.88 162 ARG A O 1
ATOM 1249 N N . ALA A 1 163 ? -5.281 6.806 14.468 1.00 66.94 1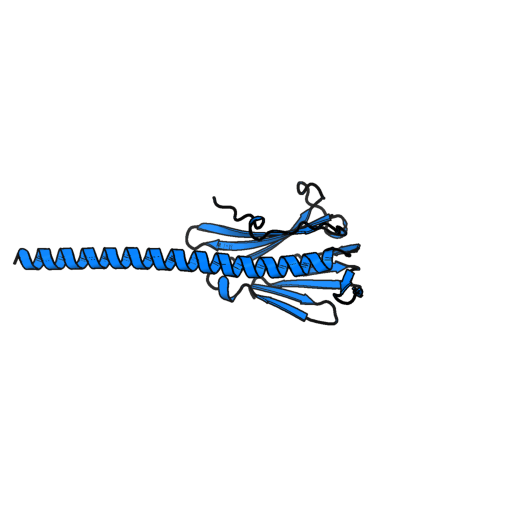63 ALA A N 1
ATOM 1250 C CA . ALA A 1 163 ? -5.852 7.703 15.482 1.00 66.94 163 ALA A CA 1
ATOM 1251 C C . ALA A 1 163 ? -5.077 9.022 15.712 1.00 66.94 163 ALA A C 1
ATOM 1253 O O . ALA A 1 163 ? -5.242 9.680 16.741 1.00 66.94 163 ALA A O 1
ATOM 1254 N N . SER A 1 164 ? -4.243 9.437 14.755 1.00 55.97 164 SER A N 1
ATOM 1255 C CA . SER A 1 164 ? -3.508 10.698 14.819 1.00 55.97 164 SER A CA 1
ATOM 1256 C C . SER A 1 164 ? -4.164 11.724 13.905 1.00 55.97 164 SER A C 1
ATOM 1258 O O . SER A 1 164 ? -4.137 11.578 12.687 1.00 55.97 164 SER A O 1
ATOM 1260 N N . ARG A 1 165 ? -4.674 12.826 14.476 1.00 47.97 165 ARG A N 1
ATOM 1261 C CA . ARG A 1 165 ? -5.030 14.036 13.699 1.00 47.97 165 ARG A CA 1
ATOM 1262 C C . ARG A 1 165 ? -3.809 14.656 12.997 1.00 47.97 165 ARG A C 1
ATOM 1264 O O . ARG A 1 165 ? -3.974 15.495 12.122 1.00 47.97 165 ARG A O 1
ATOM 1271 N N . PHE A 1 166 ? -2.608 14.225 13.388 1.00 42.00 166 PHE A N 1
ATOM 1272 C CA . PHE A 1 166 ? -1.305 14.606 12.860 1.00 42.00 166 PHE A CA 1
ATOM 1273 C C . PHE A 1 166 ? -0.623 13.379 12.234 1.00 42.00 166 PHE A C 1
ATOM 1275 O O . PHE A 1 166 ? 0.459 12.972 12.656 1.00 42.00 166 PHE A O 1
ATOM 1282 N N . SER A 1 167 ? -1.257 12.711 11.268 1.00 42.03 167 SER A N 1
ATOM 1283 C CA . SER A 1 167 ? -0.456 11.953 10.301 1.00 42.03 167 SER A CA 1
ATOM 1284 C C . SER A 1 167 ? 0.248 13.020 9.477 1.00 42.03 167 SER A C 1
ATOM 1286 O O . SER A 1 167 ? -0.429 13.704 8.713 1.00 42.03 167 SER A O 1
ATOM 1288 N N . ALA A 1 168 ? 1.531 13.261 9.761 1.00 41.59 168 ALA A N 1
ATOM 1289 C CA . ALA A 1 168 ? 2.303 14.354 9.178 1.00 41.59 168 ALA A CA 1
ATOM 1290 C C . ALA A 1 168 ? 2.017 14.465 7.675 1.00 41.59 168 ALA A C 1
ATOM 1292 O O . ALA A 1 168 ? 2.007 13.444 6.984 1.00 41.59 168 ALA A O 1
ATOM 1293 N N . ASP A 1 169 ? 1.744 15.685 7.202 1.00 41.50 169 ASP A N 1
ATOM 1294 C CA . ASP A 1 169 ? 1.753 16.007 5.779 1.00 41.50 169 ASP A CA 1
ATOM 1295 C C . ASP A 1 169 ? 3.052 15.445 5.205 1.00 41.50 169 ASP A C 1
ATOM 1297 O O . ASP A 1 169 ? 4.121 16.006 5.443 1.00 41.50 169 ASP A O 1
ATOM 1301 N N . VAL A 1 170 ? 2.983 14.315 4.499 1.00 41.91 170 VAL A N 1
ATOM 1302 C CA . VAL A 1 170 ? 4.121 13.845 3.716 1.00 41.91 170 VAL A CA 1
ATOM 1303 C C . VAL A 1 170 ? 4.211 14.843 2.582 1.00 41.91 170 VAL A C 1
ATOM 1305 O O . VAL A 1 170 ? 3.455 14.777 1.607 1.00 41.91 170 VAL A O 1
ATOM 1308 N N . LYS A 1 171 ? 5.093 15.829 2.748 1.00 41.41 171 LYS A N 1
ATOM 1309 C CA . LYS A 1 171 ? 5.482 16.684 1.637 1.00 41.41 171 LYS A CA 1
ATOM 1310 C C . LYS A 1 171 ? 6.002 15.760 0.533 1.00 41.41 171 LYS A C 1
ATOM 1312 O O . LYS A 1 171 ? 6.577 14.720 0.846 1.00 41.41 171 LYS A O 1
ATOM 1317 N N . PRO A 1 172 ? 5.840 16.104 -0.751 1.00 40.66 172 PRO A N 1
ATOM 1318 C CA . PRO A 1 172 ? 6.438 15.329 -1.840 1.00 40.66 172 PRO A CA 1
ATOM 1319 C C . PRO A 1 172 ? 7.936 15.029 -1.618 1.00 40.66 172 PRO A C 1
ATOM 1321 O O . PRO A 1 172 ? 8.419 13.992 -2.056 1.00 40.66 172 PRO A O 1
ATOM 1324 N N . ASP A 1 173 ? 8.625 15.887 -0.856 1.00 40.81 173 ASP A N 1
ATOM 1325 C CA . ASP A 1 173 ? 10.030 15.756 -0.452 1.00 40.81 173 ASP A CA 1
ATOM 1326 C C . ASP A 1 173 ? 10.285 14.779 0.724 1.00 40.81 173 ASP A C 1
ATOM 1328 O O . ASP A 1 173 ? 11.417 14.343 0.916 1.00 40.81 173 ASP A O 1
ATOM 1332 N N . ASP A 1 174 ? 9.258 14.413 1.505 1.00 40.47 174 ASP A N 1
ATOM 1333 C CA . ASP A 1 174 ? 9.323 13.427 2.604 1.00 40.47 174 ASP A CA 1
ATOM 1334 C C . ASP A 1 174 ? 9.103 11.982 2.118 1.00 40.47 174 ASP A C 1
ATOM 1336 O O . ASP A 1 174 ? 9.287 11.022 2.876 1.00 40.47 174 ASP A O 1
ATOM 1340 N N . LEU A 1 175 ? 8.758 11.798 0.838 1.00 41.41 175 LEU A N 1
ATOM 1341 C CA . LEU A 1 175 ? 8.969 10.525 0.156 1.00 41.41 175 LEU A CA 1
ATOM 1342 C C . LEU A 1 175 ? 10.480 10.322 0.059 1.00 41.41 175 LEU A C 1
ATOM 1344 O O . LEU A 1 175 ? 11.134 10.789 -0.873 1.00 41.41 175 LEU A O 1
ATOM 1348 N N . THR A 1 176 ? 11.042 9.647 1.057 1.00 41.09 176 THR A N 1
ATOM 1349 C CA . THR A 1 176 ? 12.468 9.329 1.078 1.00 41.09 176 THR A CA 1
ATOM 1350 C C . THR A 1 176 ? 12.785 8.392 -0.079 1.00 41.09 176 THR A C 1
ATOM 1352 O O . THR A 1 176 ? 12.639 7.173 -0.009 1.00 41.09 176 THR A O 1
ATOM 1355 N N . TRP A 1 177 ? 13.232 8.989 -1.179 1.00 36.09 177 TRP A N 1
ATOM 1356 C CA . TRP A 1 177 ? 13.992 8.292 -2.193 1.00 36.09 177 TRP A CA 1
ATOM 1357 C C . TRP A 1 177 ? 15.311 7.909 -1.527 1.00 36.09 177 TRP A C 1
ATOM 1359 O O . TRP A 1 177 ? 16.153 8.767 -1.269 1.00 36.09 177 TRP A O 1
ATOM 1369 N N . GLN A 1 178 ? 15.468 6.639 -1.164 1.00 34.22 178 GLN A N 1
ATOM 1370 C CA . GLN A 1 178 ? 16.775 6.153 -0.744 1.00 34.22 178 GLN A CA 1
ATOM 1371 C C . GLN A 1 178 ? 17.624 5.981 -2.003 1.00 34.22 178 GLN A C 1
ATOM 1373 O O . GLN A 1 178 ? 17.557 4.956 -2.682 1.00 34.22 178 GLN A O 1
ATOM 1378 N N . GLU A 1 179 ? 18.383 7.031 -2.337 1.00 29.75 179 GLU A N 1
ATOM 1379 C CA . GLU A 1 179 ? 19.576 6.879 -3.170 1.00 29.75 179 GLU A CA 1
ATOM 1380 C C . GLU A 1 179 ? 20.540 5.930 -2.440 1.00 29.75 179 GLU A C 1
ATOM 1382 O O . GLU A 1 179 ? 20.582 5.942 -1.206 1.00 29.75 179 GLU A O 1
ATOM 1387 N N . PRO A 1 180 ? 21.263 5.063 -3.166 1.00 39.91 180 PRO A N 1
ATOM 1388 C CA . PRO A 1 180 ? 22.323 4.265 -2.566 1.00 39.91 180 PRO A CA 1
ATOM 1389 C C . PRO A 1 180 ? 23.422 5.140 -1.955 1.00 39.91 180 PRO A C 1
ATOM 1391 O O . PRO A 1 180 ? 23.771 6.166 -2.581 1.00 39.91 180 PRO A O 1
#

Sequence (180 aa):
MTEVMIAVGLGALLLAFAFGIWRWLSHNSRETMVRDAGGLQMQLLHEALRTDSVAATGWDCPDGGRL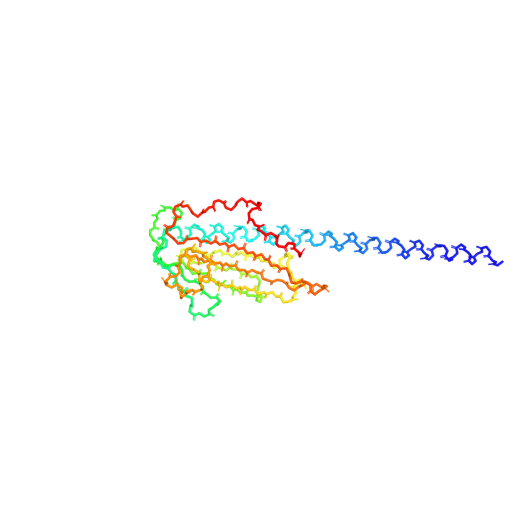EILGTVDAAGRPVARVVYTFDADRRAVTRDDGASTRTIGFAEATRDLRPFTFTLSFLDETRRRSLPPGQATVLRVEVRLGGELGKPQAFSCEVMRASRFSADVKPDDLTWQEP